Protein AF-A0A327VLC9-F1 (afdb_monomer)

Secondary structure (DSSP, 8-state):
-HHHHHHHHHH---GGG--GGGSS-HHHHHHHHHHHHHTTTHHHHHHHH--

Solvent-accessible surface area (backbone atoms only — not comparable to full-atom values): 3102 Å² total; per-residue (Å²): 96,68,67,57,46,50,47,34,70,76,68,70,50,54,51,88,65,54,60,77,90,63,79,61,56,32,68,62,38,47,56,49,51,51,54,35,57,76,68,53,44,59,68,59,50,53,55,67,71,77,106

Sequence (51 aa):
MLAAIIFVATSGCTWNQLPPGFGLSGVTAFRRFTVWTEARVWAKLHRLVLD

Radius of gyration: 11.09 Å; Cα contacts (8 Å, |Δi|>4): 31; chains: 1; bounding box: 22×16×28 Å

pLDDT: mean 86.34, std 7.0, range [52.78, 93.19]

Nearest PDB structures (foldseek):
  2cg4-assembly1_A  TM=6.335E-01  e=2.448E+00  Escherichia coli
  2dbb-assembly1_B  TM=6.364E-01  e=3.768E+00  Pyrococcus horikoshii OT3
  3hug-assembly1_C  TM=5.748E-01  e=4.049E+00  Mycobacterium tuberculosis H37Rv
  3vfz-assembly3_B  TM=4.813E-01  e=9.592E+00  Mycobacterium tuberculosis

Structure (mmCIF, N/CA/C/O backbone):
data_AF-A0A327VLC9-F1
#
_entry.id   AF-A0A327VLC9-F1
#
loop_
_atom_site.group_PDB
_atom_site.id
_atom_site.type_symbol
_atom_site.label_atom_id
_atom_site.label_alt_id
_atom_site.label_comp_id
_atom_site.label_asym_id
_atom_site.label_entity_id
_atom_site.label_seq_id
_atom_site.pdbx_PDB_ins_code
_atom_site.Cartn_x
_atom_site.Cartn_y
_atom_site.Cartn_z
_atom_site.occupancy
_atom_site.B_iso_or_equiv
_atom_site.auth_seq_id
_atom_site.auth_comp_id
_atom_site.auth_asym_id
_atom_site.auth_atom_id
_atom_site.pdbx_PDB_model_num
ATOM 1 N N . MET A 1 1 ? 0.056 -7.575 3.143 1.00 82.00 1 MET A N 1
ATOM 2 C CA . MET A 1 1 ? 0.766 -6.495 2.412 1.00 82.00 1 MET A CA 1
ATOM 3 C C . MET A 1 1 ? -0.151 -5.740 1.452 1.00 82.00 1 MET A C 1
ATOM 5 O O . MET A 1 1 ? -0.359 -4.560 1.684 1.00 82.00 1 MET A O 1
ATOM 9 N N . LEU A 1 2 ? -0.745 -6.392 0.440 1.00 86.69 2 LEU A N 1
ATOM 10 C CA . LEU A 1 2 ? -1.684 -5.738 -0.491 1.00 86.69 2 LEU A CA 1
ATOM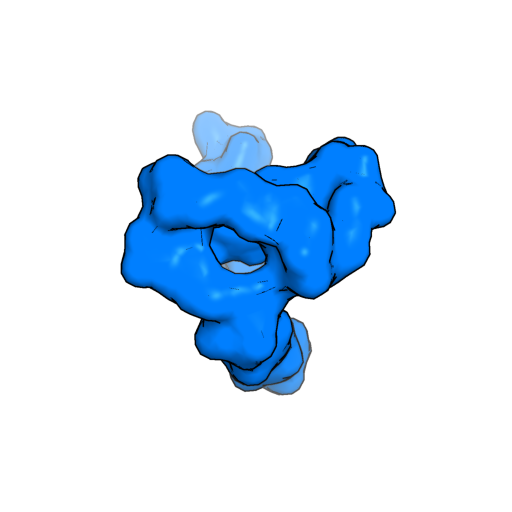 11 C C . LEU A 1 2 ?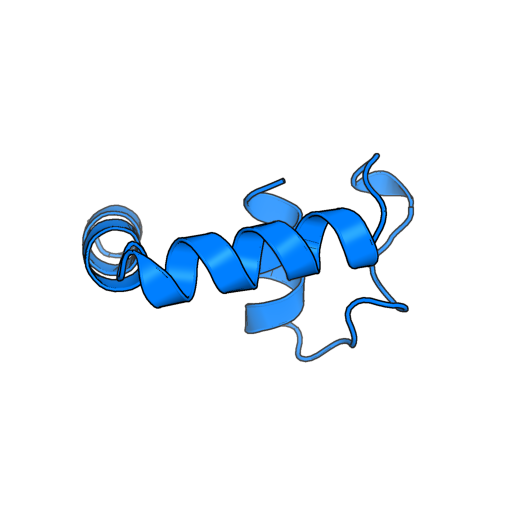 -2.905 -5.134 0.219 1.00 86.69 2 LEU A C 1
ATOM 13 O O . LEU A 1 2 ? -3.202 -3.964 0.026 1.00 86.69 2 LEU A O 1
ATOM 17 N N . ALA A 1 3 ? -3.537 -5.898 1.114 1.00 88.56 3 ALA A N 1
ATOM 18 C CA . ALA A 1 3 ? -4.685 -5.427 1.890 1.00 88.56 3 ALA A CA 1
ATOM 19 C C . ALA A 1 3 ? -4.388 -4.159 2.715 1.00 88.56 3 ALA A C 1
ATOM 21 O O . ALA A 1 3 ? -5.228 -3.275 2.786 1.00 88.56 3 ALA A O 1
ATOM 22 N N . ALA A 1 4 ? -3.179 -4.029 3.275 1.00 90.94 4 ALA A N 1
ATOM 23 C CA . ALA A 1 4 ? -2.765 -2.838 4.020 1.00 90.94 4 ALA A CA 1
ATOM 24 C C . ALA A 1 4 ? -2.625 -1.604 3.112 1.00 90.94 4 ALA A C 1
ATOM 26 O O . ALA A 1 4 ? -3.018 -0.505 3.486 1.00 90.94 4 ALA A O 1
ATOM 27 N N . ILE A 1 5 ? -2.081 -1.796 1.905 1.00 89.81 5 ILE A N 1
ATOM 28 C CA . ILE A 1 5 ? -1.939 -0.730 0.910 1.00 89.81 5 ILE A CA 1
ATOM 29 C C . ILE A 1 5 ? -3.310 -0.284 0.387 1.00 89.81 5 ILE A C 1
ATOM 31 O O . ILE A 1 5 ? -3.564 0.914 0.310 1.00 89.81 5 ILE A O 1
ATOM 35 N N . ILE A 1 6 ? -4.196 -1.235 0.070 1.00 87.75 6 ILE A N 1
ATOM 36 C CA . ILE A 1 6 ? -5.570 -0.934 -0.354 1.00 87.75 6 ILE A CA 1
ATOM 37 C C . ILE A 1 6 ? -6.309 -0.209 0.766 1.00 87.75 6 ILE A C 1
ATOM 39 O O . ILE A 1 6 ? -6.896 0.829 0.504 1.00 87.75 6 ILE A O 1
ATOM 43 N N . PHE A 1 7 ? -6.21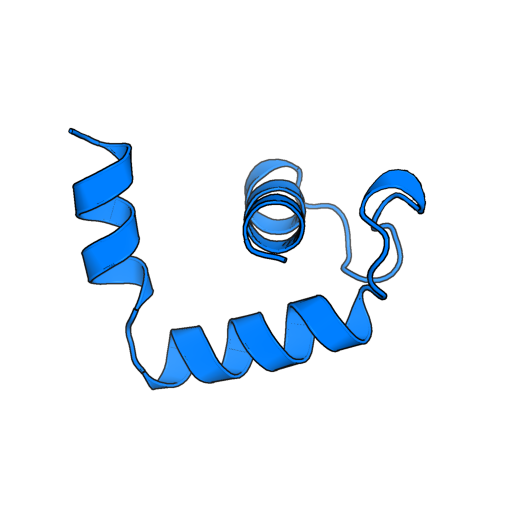7 -0.692 2.008 1.00 89.25 7 PHE A N 1
ATOM 44 C CA . PHE A 1 7 ? -6.860 -0.060 3.156 1.00 89.25 7 PHE A CA 1
ATOM 45 C C . PHE A 1 7 ? -6.457 1.409 3.299 1.00 89.25 7 PHE A C 1
ATOM 47 O O . PHE A 1 7 ? -7.328 2.265 3.404 1.00 89.25 7 PHE A O 1
ATOM 54 N N . VAL A 1 8 ? -5.157 1.720 3.254 1.00 89.50 8 VAL A N 1
ATOM 55 C CA . VAL A 1 8 ? -4.65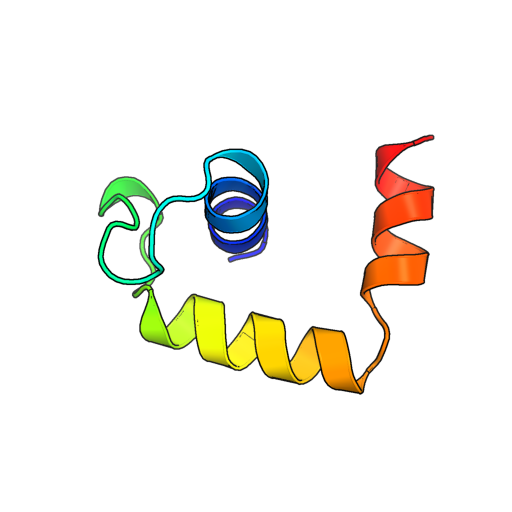4 3.104 3.299 1.00 89.50 8 VAL A CA 1
ATOM 56 C C . VAL A 1 8 ? -5.182 3.926 2.120 1.00 89.50 8 VAL A C 1
ATOM 58 O O . VAL A 1 8 ? -5.658 5.042 2.315 1.00 89.50 8 VAL A O 1
ATOM 61 N N . ALA A 1 9 ? -5.169 3.362 0.909 1.00 86.31 9 ALA A N 1
ATOM 62 C CA . ALA A 1 9 ? -5.643 4.043 -0.293 1.00 86.31 9 ALA A CA 1
ATOM 63 C C . ALA A 1 9 ? -7.157 4.327 -0.278 1.00 86.31 9 ALA A C 1
ATOM 65 O O . ALA A 1 9 ? -7.581 5.367 -0.774 1.00 86.31 9 ALA A O 1
ATOM 66 N N . THR A 1 10 ? -7.972 3.433 0.290 1.00 86.81 10 THR A N 1
ATOM 67 C CA . THR A 1 10 ? -9.436 3.578 0.330 1.00 86.81 10 THR A CA 1
ATOM 68 C C . THR A 1 10 ? -9.931 4.353 1.546 1.00 86.81 10 THR A C 1
ATOM 70 O O . THR A 1 10 ? -10.947 5.030 1.460 1.00 86.81 10 THR A O 1
ATOM 73 N N . SER A 1 11 ? -9.251 4.241 2.691 1.00 87.50 11 SER A N 1
ATOM 74 C CA . SER A 1 11 ? -9.647 4.920 3.935 1.00 87.50 11 SER A CA 1
ATOM 75 C C . SER A 1 11 ? -9.076 6.333 4.066 1.00 87.50 11 SER A C 1
ATOM 77 O O . SER A 1 11 ? 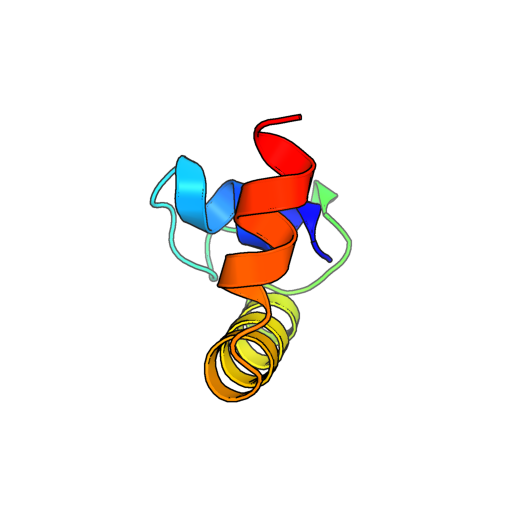-9.574 7.115 4.871 1.00 87.50 11 SER A O 1
ATOM 79 N N . GLY A 1 12 ? -8.016 6.658 3.316 1.00 86.62 12 GLY A N 1
ATOM 80 C CA . GLY A 1 12 ? -7.30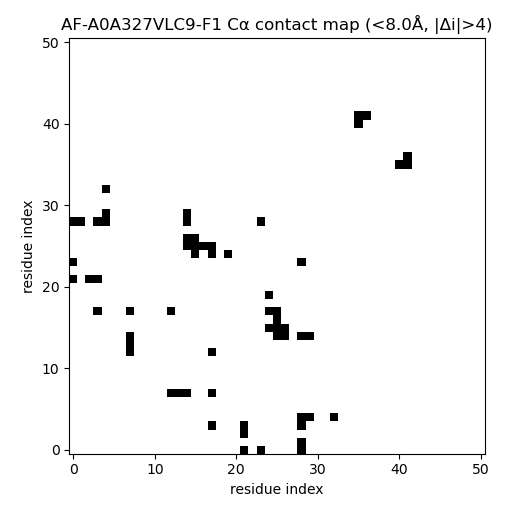6 7.934 3.421 1.00 86.62 12 GLY A CA 1
ATOM 81 C C . GLY A 1 12 ? -6.481 8.089 4.703 1.00 86.62 12 GLY A C 1
ATOM 82 O O . GLY A 1 12 ? -5.942 9.168 4.954 1.00 86.62 12 GLY A O 1
ATOM 83 N N . CYS A 1 13 ? -6.364 7.042 5.528 1.00 89.12 13 CYS A N 1
ATOM 84 C CA . CYS A 1 13 ? -5.529 7.088 6.723 1.00 89.12 13 CYS A CA 1
ATOM 85 C C . CYS A 1 13 ? -4.045 7.158 6.348 1.00 89.12 13 CYS A C 1
ATOM 87 O O . CYS A 1 13 ? -3.614 6.642 5.318 1.00 89.12 13 CYS A O 1
ATOM 89 N N . THR A 1 14 ? -3.215 7.742 7.207 1.00 91.44 14 THR A N 1
ATOM 90 C CA . THR A 1 14 ? -1.767 7.744 6.955 1.00 91.44 14 THR A CA 1
ATOM 91 C C . THR A 1 14 ? -1.172 6.343 7.131 1.00 91.44 14 THR A C 1
ATOM 93 O O . THR A 1 14 ? -1.696 5.516 7.876 1.00 91.44 14 THR A O 1
ATOM 96 N N . TRP A 1 15 ? -0.015 6.079 6.516 1.00 90.38 15 TRP A N 1
ATOM 97 C CA . TRP A 1 15 ? 0.722 4.821 6.715 1.00 90.38 15 TRP A CA 1
ATOM 98 C C . TRP A 1 15 ? 1.043 4.548 8.191 1.00 90.38 15 TRP A C 1
ATOM 100 O O . TRP A 1 15 ? 1.088 3.396 8.609 1.00 90.38 15 TRP A O 1
ATOM 110 N N . ASN A 1 16 ? 1.235 5.599 8.993 1.00 89.19 16 ASN A N 1
ATOM 111 C CA . ASN A 1 16 ? 1.512 5.487 10.425 1.00 89.19 16 ASN A CA 1
ATOM 112 C C . ASN A 1 16 ? 0.273 5.114 11.258 1.00 89.19 16 ASN A C 1
ATOM 114 O O . ASN A 1 16 ? 0.405 4.671 12.392 1.00 89.19 16 ASN A O 1
ATOM 118 N N . GLN A 1 17 ? -0.926 5.283 10.698 1.00 89.81 17 GLN A N 1
ATOM 119 C CA . GLN A 1 17 ? -2.200 4.901 11.313 1.00 89.81 17 GLN A CA 1
ATOM 120 C C . GLN A 1 17 ? -2.676 3.516 10.862 1.00 89.81 17 GLN A C 1
ATOM 122 O O . GLN A 1 17 ? -3.820 3.143 11.117 1.00 89.81 17 GLN A O 1
ATOM 127 N N . LEU A 1 18 ? -1.816 2.749 10.186 1.00 88.56 18 LEU A N 1
ATOM 128 C CA . LEU A 1 18 ? -2.152 1.398 9.771 1.00 88.56 18 LEU A CA 1
ATOM 129 C C . LEU A 1 18 ? -2.442 0.526 11.012 1.00 88.56 18 LEU A C 1
ATOM 131 O O . LEU A 1 18 ? -1.588 0.438 11.899 1.00 88.56 18 LEU A O 1
ATOM 135 N N . PRO A 1 19 ? -3.606 -0.147 11.080 1.00 87.81 19 PRO A N 1
ATOM 136 C CA . PRO A 1 19 ? -3.944 -1.001 12.208 1.00 87.81 19 PRO A CA 1
ATOM 137 C C . PRO A 1 19 ? -2.900 -2.107 12.438 1.00 87.81 19 PRO A C 1
ATOM 139 O O . PRO A 1 19 ? -2.455 -2.743 11.476 1.00 87.81 19 PRO A O 1
ATOM 142 N N . PRO A 1 20 ? -2.560 -2.430 13.699 1.00 84.06 20 PRO A N 1
ATOM 143 C CA . PRO A 1 20 ? -1.580 -3.474 14.009 1.00 84.06 20 PRO A CA 1
ATOM 144 C C . PRO A 1 20 ? -2.019 -4.873 13.537 1.00 84.06 20 PRO A C 1
ATOM 146 O O . PRO A 1 20 ? -1.175 -5.732 13.289 1.00 84.06 20 PRO A O 1
ATOM 149 N N . GLY A 1 21 ? -3.324 -5.092 13.325 1.00 89.12 21 GLY A N 1
ATOM 150 C CA . GLY A 1 21 ? -3.885 -6.352 12.821 1.00 89.12 21 GLY A CA 1
ATOM 151 C C . GLY A 1 21 ? -3.420 -6.758 11.415 1.00 89.12 21 GLY A C 1
ATOM 152 O O . GLY A 1 21 ? -3.606 -7.905 11.023 1.00 89.12 21 GLY A O 1
ATOM 153 N N . PHE A 1 22 ? -2.774 -5.863 10.660 1.00 86.00 22 PHE A N 1
ATOM 154 C CA . PHE A 1 22 ? -2.201 -6.199 9.353 1.00 86.00 22 PHE A CA 1
ATOM 155 C C . PHE A 1 22 ? -0.873 -6.970 9.434 1.00 86.00 22 PHE A C 1
ATOM 157 O O . PHE A 1 22 ? -0.416 -7.478 8.408 1.00 86.00 22 PHE A O 1
ATOM 164 N N . GLY A 1 23 ? -0.237 -7.044 10.611 1.00 85.19 23 GLY A N 1
ATOM 165 C CA . GLY A 1 23 ? 1.007 -7.795 10.819 1.00 85.19 23 GLY A CA 1
ATOM 166 C C . GLY A 1 23 ? 2.225 -7.248 10.062 1.00 85.19 23 GLY A C 1
ATOM 167 O O . GLY A 1 23 ? 3.241 -7.931 9.957 1.00 85.19 23 GLY A O 1
ATOM 168 N N . LEU A 1 24 ? 2.141 -6.038 9.497 1.00 85.06 24 LEU A N 1
ATOM 169 C CA . LEU A 1 24 ? 3.259 -5.364 8.831 1.00 85.06 24 LEU A CA 1
ATOM 170 C C . LEU A 1 24 ? 3.261 -3.884 9.203 1.00 85.06 24 LEU A C 1
ATOM 172 O O . LEU A 1 24 ? 2.204 -3.286 9.387 1.00 85.06 24 LEU A O 1
ATOM 176 N N . SER A 1 25 ? 4.450 -3.283 9.266 1.00 87.69 25 SER A N 1
ATOM 177 C CA . SER A 1 25 ? 4.568 -1.848 9.529 1.00 87.69 25 SER A CA 1
ATOM 178 C C . SER A 1 25 ? 4.065 -1.015 8.345 1.00 87.69 25 SER A C 1
ATOM 180 O O . SER A 1 25 ? 4.219 -1.400 7.178 1.00 87.69 25 SER A O 1
ATOM 182 N N . GLY A 1 26 ? 3.544 0.178 8.640 1.00 89.06 26 GLY A N 1
ATOM 183 C CA . GLY A 1 26 ? 3.195 1.174 7.627 1.00 89.06 26 GLY A CA 1
ATOM 184 C C . GLY A 1 26 ? 4.356 1.522 6.695 1.00 89.06 26 GLY A C 1
ATOM 185 O O . GLY A 1 26 ? 4.163 1.666 5.491 1.00 89.06 26 GLY 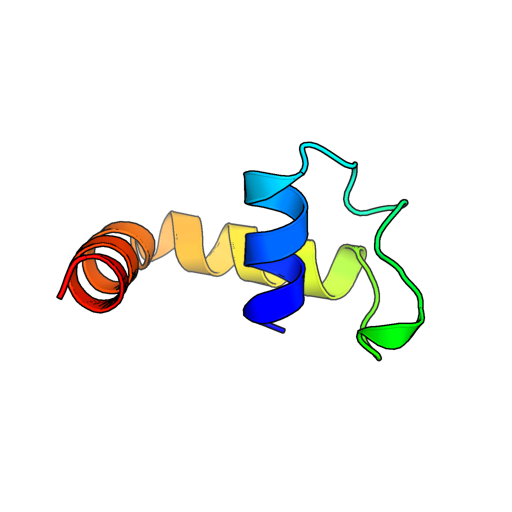A O 1
ATOM 186 N N . VAL A 1 27 ? 5.585 1.563 7.220 1.00 90.75 27 VAL A N 1
ATOM 187 C CA . VAL A 1 27 ? 6.808 1.831 6.442 1.00 90.75 27 VAL A CA 1
ATOM 188 C C . VAL A 1 27 ? 7.070 0.726 5.414 1.00 90.75 27 VAL A C 1
ATOM 190 O O . VAL A 1 27 ? 7.423 1.006 4.267 1.00 90.75 27 VAL A O 1
ATOM 193 N N . THR A 1 28 ? 6.869 -0.537 5.797 1.00 90.44 28 THR A N 1
ATOM 194 C CA . THR A 1 28 ? 7.006 -1.689 4.896 1.00 90.44 28 THR A CA 1
ATOM 195 C C . THR A 1 28 ? 5.963 -1.642 3.777 1.00 90.44 28 THR A C 1
ATOM 197 O O . THR A 1 28 ? 6.291 -1.894 2.615 1.00 90.44 28 THR A O 1
ATOM 200 N N . ALA A 1 29 ? 4.717 -1.288 4.110 1.00 91.06 29 ALA A N 1
ATOM 201 C CA . ALA A 1 29 ? 3.646 -1.117 3.132 1.00 91.06 29 ALA A CA 1
ATOM 202 C C . ALA A 1 29 ? 3.935 0.049 2.169 1.00 91.06 29 ALA A C 1
ATOM 204 O O . ALA A 1 29 ? 3.821 -0.128 0.956 1.00 91.06 29 ALA A O 1
ATOM 205 N N . PHE A 1 30 ? 4.408 1.188 2.684 1.00 91.31 30 PHE A N 1
ATOM 206 C CA . PHE A 1 30 ? 4.755 2.362 1.883 1.00 91.31 30 PHE A CA 1
ATOM 207 C C . PHE A 1 30 ? 5.895 2.088 0.897 1.00 91.31 30 PHE A C 1
ATOM 209 O O . PHE A 1 30 ? 5.755 2.359 -0.292 1.00 91.31 30 PHE A O 1
ATOM 216 N N . ARG A 1 31 ? 6.998 1.467 1.344 1.00 92.62 31 ARG A N 1
ATOM 217 C CA . ARG A 1 31 ? 8.107 1.096 0.441 1.00 92.62 31 ARG A CA 1
ATOM 218 C C . ARG A 1 31 ? 7.619 0.251 -0.732 1.00 92.62 31 ARG A C 1
ATOM 220 O O . ARG A 1 31 ? 8.04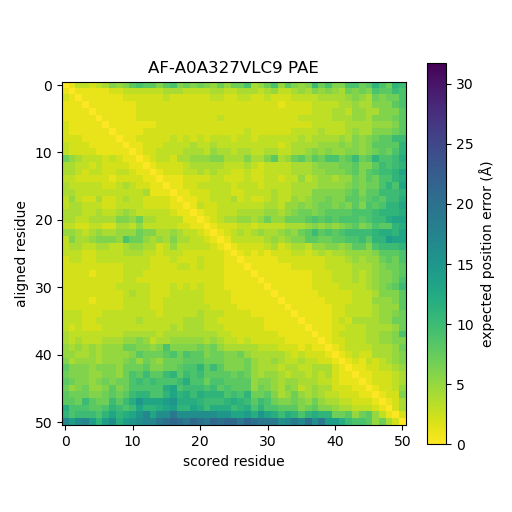7 0.445 -1.866 1.00 92.62 31 ARG A O 1
ATOM 227 N N . ARG A 1 32 ? 6.705 -0.685 -0.471 1.00 91.00 32 ARG A N 1
ATOM 228 C CA . ARG A 1 32 ? 6.143 -1.538 -1.520 1.00 91.00 32 ARG A CA 1
ATOM 229 C C . ARG A 1 32 ? 5.192 -0.788 -2.436 1.00 91.00 32 ARG A C 1
ATOM 231 O O . ARG A 1 32 ? 5.236 -1.023 -3.639 1.00 91.00 32 ARG A O 1
ATOM 238 N N . PHE A 1 33 ? 4.380 0.107 -1.882 1.00 90.94 33 PHE A N 1
ATOM 239 C CA . PHE A 1 33 ? 3.541 1.008 -2.660 1.00 90.94 33 PHE A CA 1
ATOM 240 C C . PHE A 1 33 ? 4.381 1.823 -3.657 1.00 90.94 33 PHE A C 1
ATOM 242 O O . PHE A 1 33 ? 4.037 1.860 -4.838 1.00 90.94 33 PHE A O 1
ATOM 249 N N . THR A 1 34 ? 5.520 2.382 -3.234 1.00 92.25 34 THR A N 1
ATOM 250 C CA . THR A 1 34 ? 6.436 3.121 -4.121 1.00 92.25 34 THR A CA 1
ATOM 251 C C . THR A 1 34 ? 6.967 2.239 -5.252 1.00 92.25 34 THR A C 1
ATOM 253 O O . THR A 1 34 ? 6.783 2.577 -6.418 1.00 92.25 34 THR A O 1
ATOM 256 N N . VAL A 1 35 ? 7.506 1.056 -4.931 1.00 93.19 35 VAL A N 1
ATOM 257 C CA . VAL A 1 35 ? 8.025 0.104 -5.937 1.00 93.19 35 VAL A CA 1
ATOM 258 C C . VAL A 1 35 ? 6.953 -0.288 -6.960 1.00 93.19 35 VAL A C 1
ATOM 260 O O . VAL A 1 35 ? 7.215 -0.391 -8.155 1.00 93.19 35 VAL A O 1
ATOM 263 N N . TRP A 1 36 ? 5.722 -0.520 -6.510 1.00 90.94 36 TRP A N 1
ATOM 264 C CA . TRP A 1 36 ? 4.613 -0.873 -7.398 1.00 90.94 36 TRP A CA 1
ATOM 265 C C . TRP A 1 36 ? 4.135 0.289 -8.259 1.00 90.94 36 TRP A C 1
ATOM 267 O O . TRP A 1 36 ? 3.705 0.073 -9.394 1.00 90.94 36 TRP A O 1
ATOM 277 N N . THR A 1 37 ? 4.221 1.506 -7.731 1.00 88.56 37 THR A N 1
ATOM 278 C CA . THR A 1 37 ? 3.908 2.727 -8.473 1.00 88.56 37 THR A CA 1
ATOM 279 C C . THR A 1 37 ? 4.916 2.941 -9.594 1.00 88.56 37 THR A C 1
ATOM 281 O O . THR A 1 37 ? 4.513 3.135 -10.740 1.00 88.56 37 THR A O 1
ATOM 284 N N . GLU A 1 38 ? 6.209 2.798 -9.301 1.00 92.44 38 GLU A N 1
ATOM 285 C CA . GLU A 1 38 ? 7.289 2.865 -10.294 1.00 92.44 38 GLU A CA 1
ATOM 286 C C . GLU A 1 38 ? 7.135 1.788 -11.375 1.00 92.44 38 GLU A C 1
ATOM 288 O O . GLU A 1 38 ? 7.222 2.075 -12.567 1.00 92.44 38 GLU A O 1
ATOM 293 N N . ALA A 1 39 ? 6.792 0.561 -10.975 1.00 92.69 39 ALA A N 1
ATOM 294 C CA . ALA A 1 39 ? 6.535 -0.545 -11.895 1.00 92.69 39 ALA A CA 1
ATOM 295 C C . ALA A 1 39 ? 5.149 -0.492 -12.581 1.00 92.69 39 ALA A C 1
ATOM 297 O O . ALA A 1 39 ? 4.776 -1.432 -13.287 1.00 92.69 39 ALA A O 1
ATOM 298 N N . ARG A 1 40 ? 4.364 0.579 -12.374 1.00 87.69 40 ARG A N 1
ATOM 299 C CA . ARG A 1 40 ? 3.005 0.789 -12.919 1.00 87.69 40 ARG A CA 1
ATOM 300 C C . ARG A 1 40 ? 2.044 -0.391 -12.717 1.00 87.69 40 ARG A C 1
ATOM 302 O O . ARG A 1 40 ? 1.153 -0.644 -13.530 1.00 87.69 40 ARG A O 1
ATOM 309 N N . VAL A 1 41 ? 2.187 -1.097 -11.598 1.00 87.75 41 VAL A N 1
ATOM 310 C CA . VAL A 1 41 ? 1.408 -2.303 -11.268 1.00 87.75 41 VAL A CA 1
ATOM 311 C C . VAL A 1 41 ? -0.076 -1.979 -11.055 1.00 87.75 41 VAL A C 1
ATOM 313 O O . VAL A 1 41 ? -0.937 -2.823 -11.307 1.00 87.75 41 VAL A O 1
ATOM 316 N N . TRP A 1 42 ? -0.395 -0.737 -10.679 1.00 83.19 42 TRP A N 1
ATOM 317 C CA . TRP A 1 42 ? -1.764 -0.260 -10.454 1.00 83.19 42 TRP A CA 1
ATOM 318 C C . TRP A 1 42 ? -2.695 -0.469 -11.643 1.00 83.19 42 TRP A C 1
ATOM 320 O O . TRP A 1 42 ? -3.842 -0.846 -11.442 1.00 83.19 42 TRP A O 1
ATOM 330 N N . ALA A 1 43 ? -2.203 -0.315 -12.875 1.00 82.31 43 ALA A N 1
ATOM 331 C CA . ALA A 1 43 ? -3.024 -0.523 -14.067 1.00 82.31 43 ALA A CA 1
ATOM 332 C C . ALA A 1 43 ? -3.496 -1.983 -14.202 1.00 82.31 43 ALA A C 1
ATOM 334 O O . ALA A 1 43 ? -4.626 -2.238 -14.615 1.00 82.31 43 ALA A O 1
ATOM 335 N N . LYS A 1 44 ? -2.649 -2.947 -13.816 1.00 81.62 44 LYS A N 1
ATOM 336 C CA . LYS A 1 44 ? -3.005 -4.374 -13.812 1.00 81.62 44 LYS A CA 1
ATOM 337 C C . LYS A 1 44 ? -3.932 -4.718 -12.650 1.00 81.62 44 LYS A C 1
ATOM 339 O O . LYS A 1 44 ? -4.895 -5.445 -12.851 1.00 81.62 44 LYS A O 1
ATOM 344 N N . LEU A 1 45 ? -3.669 -4.171 -11.462 1.00 80.25 45 LEU A N 1
ATOM 345 C CA . LEU A 1 45 ? -4.527 -4.367 -10.288 1.00 80.25 45 LEU A CA 1
ATOM 346 C C . LEU A 1 45 ? -5.929 -3.795 -10.492 1.00 80.25 45 LEU A C 1
ATOM 348 O O . LEU A 1 45 ? -6.897 -4.460 -10.163 1.00 80.25 45 LEU A O 1
ATOM 352 N N . HIS A 1 46 ? -6.042 -2.604 -11.080 1.00 79.62 46 HIS A N 1
ATOM 353 C CA . HIS A 1 46 ? -7.329 -1.979 -11.377 1.00 79.62 46 HIS A CA 1
ATOM 354 C C . HIS A 1 46 ? -8.184 -2.854 -12.300 1.00 79.62 46 HIS A C 1
ATOM 356 O O . HIS A 1 46 ? -9.376 -3.005 -12.069 1.00 79.62 46 HIS A O 1
ATOM 362 N N . ARG A 1 47 ? -7.565 -3.494 -13.302 1.00 80.81 47 ARG A N 1
ATOM 363 C CA . ARG A 1 47 ? -8.260 -4.450 -14.172 1.00 80.81 47 ARG A CA 1
ATOM 364 C C . ARG A 1 47 ? -8.691 -5.716 -13.427 1.00 80.81 47 ARG A C 1
ATOM 366 O O . ARG A 1 47 ? -9.738 -6.240 -13.742 1.00 80.81 47 ARG A O 1
ATOM 373 N N . LEU A 1 48 ? -7.905 -6.191 -12.462 1.00 75.50 48 LEU A N 1
ATOM 374 C CA . LEU A 1 48 ? -8.191 -7.421 -11.711 1.00 75.50 48 LEU A CA 1
ATOM 375 C C . LEU A 1 48 ? -9.204 -7.230 -10.566 1.00 75.50 48 LEU A C 1
ATOM 377 O O . LEU A 1 48 ? -9.688 -8.210 -10.022 1.00 75.50 48 LEU A O 1
ATOM 381 N N . VAL A 1 4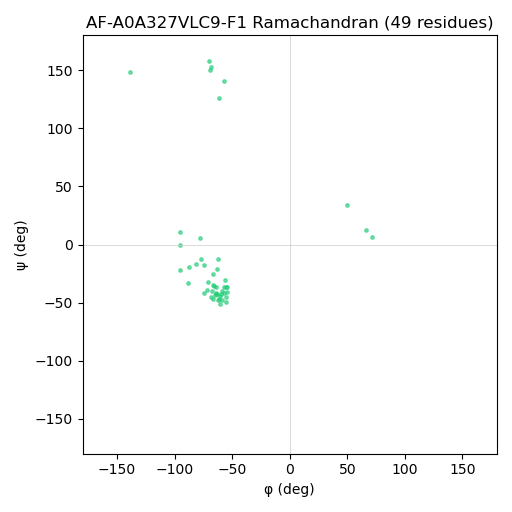9 ? -9.443 -5.985 -10.144 1.00 69.50 49 VAL A N 1
ATOM 382 C CA . VAL A 1 49 ? -10.409 -5.620 -9.089 1.00 69.50 49 VAL A CA 1
ATOM 383 C C . VAL A 1 49 ? -11.766 -5.208 -9.674 1.00 69.50 49 VAL A C 1
ATOM 385 O O . VAL A 1 49 ? -12.765 -5.234 -8.964 1.00 69.50 49 VAL A O 1
ATOM 388 N N . LEU A 1 50 ? -11.798 -4.796 -10.944 1.00 69.69 50 LEU A N 1
ATOM 389 C CA . LEU A 1 50 ? -13.022 -4.432 -11.668 1.00 69.69 50 LEU A CA 1
ATOM 390 C C . LEU A 1 50 ? -13.607 -5.575 -12.516 1.00 69.69 50 LEU A C 1
ATOM 392 O O . LEU A 1 50 ? -14.626 -5.353 -13.167 1.00 69.69 50 LEU A O 1
ATOM 396 N N . ASP A 1 51 ? -12.965 -6.742 -12.519 1.00 52.78 51 ASP A N 1
ATOM 397 C CA . ASP A 1 51 ? -13.475 -8.004 -13.078 1.00 52.78 51 ASP A CA 1
ATOM 398 C C . ASP A 1 51 ? -13.960 -8.886 -11.916 1.00 52.78 51 ASP A C 1
ATOM 400 O O . ASP A 1 51 ? -15.059 -9.474 -12.028 1.00 52.78 51 ASP A O 1
#

Foldseek 3Di:
DVVQLVCCVVVVDQLCPRDCVVVDHSVVSVVVVVVCVVVVVVVVVVVVVVD

Mean predicted aligned error: 4.4 Å